Protein AF-A0A920JGQ2-F1 (afdb_monomer)

Secondary structure (DSSP, 8-state):
--HHHHHHHHHHHHTT-TT---------EETTEE-TTGGGHHHHHHHHHHHTT------

Sequence (59 aa):
MSQETIGTINIAAREKLDNLVFVVNCNLQRLDGPVRGNGKIIQELEAVFRGSG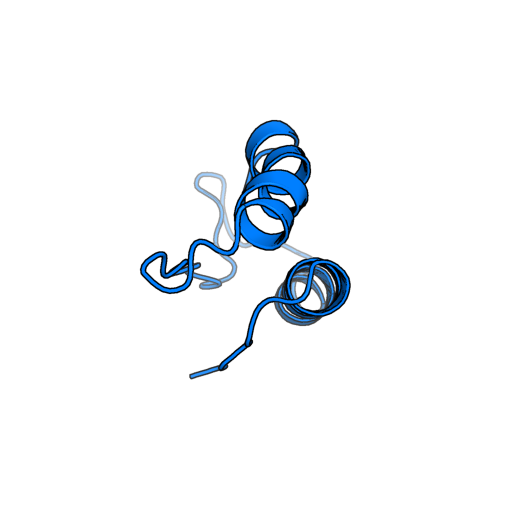FGVSLK

Radius of gyration: 12.66 Å; Cα contacts (8 Å, |Δi|>4): 23; chains: 1; bounding box: 29×22×34 Å

pLDDT: mean 81.98, std 9.34, range [59.31, 91.88]

Solvent-accessible surface area (backbone atoms only — not comparable to full-atom values): 4013 Å² total; per-residue (Å²): 134,56,74,67,61,62,65,46,47,48,52,47,45,72,70,62,49,86,89,66,82,89,86,81,88,80,84,56,66,47,98,92,43,80,52,85,80,57,91,47,55,66,58,54,49,47,52,52,42,47,73,42,69,45,91,84,84,90,132

Structure (mmCIF, N/CA/C/O backbone):
data_AF-A0A920JGQ2-F1
#
_entry.id   AF-A0A920JGQ2-F1
#
loop_
_atom_site.group_PDB
_atom_site.id
_atom_site.type_symbol
_atom_site.label_atom_id
_atom_site.label_alt_id
_atom_site.label_comp_id
_atom_site.label_asym_id
_atom_site.label_entity_id
_atom_site.label_seq_id
_atom_site.pdbx_PDB_ins_code
_atom_site.Cartn_x
_atom_site.Cartn_y
_atom_site.Cartn_z
_atom_site.occupancy
_atom_site.B_iso_or_equiv
_atom_site.auth_seq_id
_atom_site.auth_comp_id
_atom_site.auth_asym_id
_atom_site.auth_atom_id
_atom_site.pdbx_PDB_model_num
ATOM 1 N N . MET A 1 1 ? 4.190 6.761 -5.242 1.00 68.31 1 MET A N 1
ATOM 2 C CA . MET A 1 1 ? 3.501 7.241 -4.026 1.00 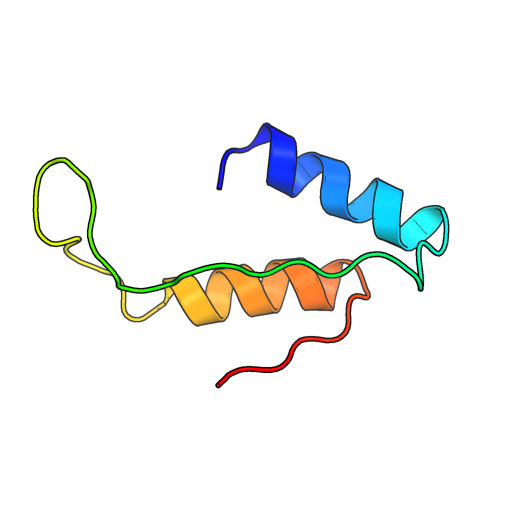68.31 1 MET A CA 1
ATOM 3 C C . MET A 1 1 ? 4.435 8.225 -3.338 1.00 68.31 1 MET A C 1
ATOM 5 O O . MET A 1 1 ? 5.626 7.934 -3.312 1.00 68.31 1 MET A O 1
ATOM 9 N N . SER A 1 2 ? 3.967 9.401 -2.907 1.00 78.25 2 SER A N 1
ATOM 10 C CA . SER A 1 2 ? 4.854 10.387 -2.270 1.00 78.25 2 SER A CA 1
ATOM 11 C C . SER A 1 2 ? 5.183 9.983 -0.830 1.00 78.25 2 SER A C 1
ATOM 13 O O . SER A 1 2 ? 4.462 9.189 -0.218 1.00 78.25 2 SER A O 1
ATOM 15 N N . GLN A 1 3 ? 6.267 10.548 -0.290 1.00 73.19 3 GLN A N 1
ATOM 16 C CA . GLN A 1 3 ? 6.665 10.390 1.115 1.00 73.19 3 GLN A CA 1
ATOM 17 C C . GLN A 1 3 ? 5.509 10.749 2.064 1.00 73.19 3 GLN A C 1
ATOM 19 O O . GLN A 1 3 ? 5.293 10.082 3.071 1.00 73.19 3 GLN A O 1
ATOM 24 N N . GLU A 1 4 ? 4.739 11.779 1.705 1.00 82.06 4 GLU A N 1
ATOM 25 C CA . GLU A 1 4 ? 3.592 12.266 2.470 1.00 82.06 4 GLU A CA 1
ATOM 26 C C . GLU A 1 4 ? 2.495 11.203 2.561 1.00 82.06 4 GLU A C 1
ATOM 28 O O . GLU A 1 4 ? 2.025 10.895 3.652 1.00 82.06 4 GLU A O 1
ATOM 33 N N . THR A 1 5 ? 2.143 10.566 1.437 1.00 80.62 5 THR A N 1
ATOM 34 C CA . THR A 1 5 ? 1.130 9.502 1.426 1.00 80.62 5 THR A CA 1
ATOM 35 C C . THR A 1 5 ? 1.556 8.315 2.287 1.00 80.62 5 THR A C 1
ATOM 37 O O . THR A 1 5 ? 0.754 7.813 3.068 1.00 80.62 5 THR A O 1
ATOM 40 N N . ILE A 1 6 ? 2.820 7.889 2.184 1.00 80.56 6 I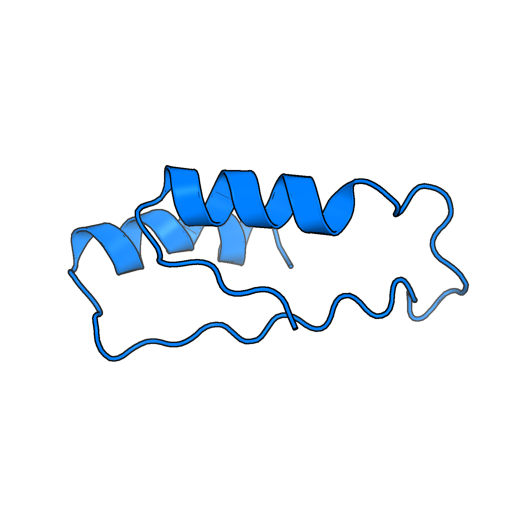LE A N 1
ATOM 41 C CA . ILE A 1 6 ? 3.353 6.771 2.979 1.00 80.56 6 ILE A CA 1
ATOM 42 C C . ILE A 1 6 ? 3.341 7.111 4.477 1.00 80.56 6 ILE A C 1
ATOM 44 O O . ILE A 1 6 ? 2.964 6.274 5.295 1.00 80.56 6 ILE A O 1
ATOM 48 N N . GLY A 1 7 ? 3.690 8.348 4.845 1.00 79.00 7 GLY A N 1
ATOM 49 C CA . GLY A 1 7 ? 3.691 8.805 6.237 1.00 79.00 7 GLY A CA 1
ATOM 50 C C . GLY A 1 7 ? 2.306 8.785 6.894 1.00 79.00 7 GLY A C 1
ATOM 51 O O . GLY A 1 7 ? 2.193 8.519 8.092 1.00 79.00 7 GLY A O 1
ATOM 52 N N . THR A 1 8 ? 1.245 9.007 6.118 1.00 84.62 8 THR A N 1
ATOM 53 C CA . THR A 1 8 ? -0.136 9.063 6.621 1.00 84.62 8 THR A CA 1
ATOM 54 C C . THR A 1 8 ? -0.816 7.690 6.712 1.00 84.62 8 THR A C 1
ATOM 56 O O . THR A 1 8 ? -1.805 7.564 7.432 1.00 84.62 8 THR A O 1
ATOM 59 N N . ILE A 1 9 ? -0.282 6.632 6.084 1.00 86.88 9 ILE A N 1
ATOM 60 C CA . ILE A 1 9 ? -0.855 5.267 6.158 1.00 86.88 9 ILE A CA 1
ATOM 61 C C . ILE A 1 9 ? -1.026 4.809 7.616 1.00 86.88 9 ILE A C 1
ATOM 63 O O . ILE A 1 9 ? -2.066 4.264 7.982 1.00 86.88 9 ILE A O 1
ATOM 67 N N . ASN A 1 10 ? -0.055 5.103 8.484 1.00 83.06 10 ASN A N 1
ATOM 68 C CA . 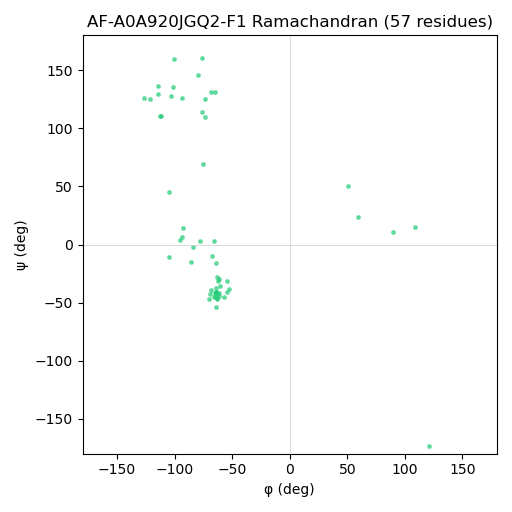ASN A 1 10 ? -0.136 4.748 9.904 1.00 83.06 10 ASN A CA 1
ATOM 69 C C . ASN A 1 10 ? -1.299 5.434 10.639 1.00 83.06 10 ASN A C 1
ATOM 71 O O . ASN A 1 10 ? -1.801 4.888 11.618 1.00 83.06 10 ASN A O 1
ATOM 75 N N . ILE A 1 11 ? -1.733 6.615 10.190 1.00 87.31 11 ILE A N 1
ATOM 76 C CA . ILE A 1 11 ? -2.891 7.313 10.764 1.00 87.31 11 ILE A CA 1
ATOM 77 C C . ILE A 1 11 ? -4.165 6.552 10.403 1.00 87.31 11 ILE A C 1
ATOM 79 O O . ILE A 1 11 ? -4.954 6.239 11.285 1.00 87.31 11 ILE A O 1
ATOM 83 N N . ALA A 1 12 ? -4.322 6.172 9.135 1.00 85.56 12 ALA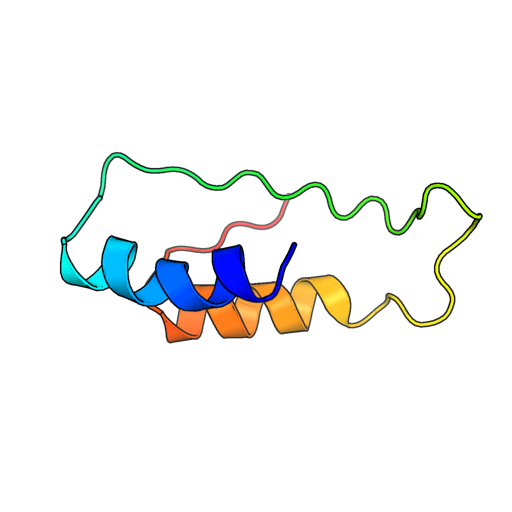 A N 1
ATOM 84 C CA . ALA A 1 12 ? -5.493 5.428 8.683 1.00 85.56 12 ALA A CA 1
ATOM 85 C C . ALA A 1 12 ? -5.643 4.065 9.390 1.00 85.56 12 ALA A C 1
ATOM 87 O O . ALA A 1 12 ? -6.757 3.666 9.726 1.00 85.56 12 ALA A O 1
ATOM 88 N N . ALA A 1 13 ? -4.529 3.390 9.689 1.00 84.00 13 ALA A N 1
ATOM 89 C CA . ALA A 1 13 ? -4.539 2.168 10.492 1.00 84.00 13 ALA A CA 1
ATOM 90 C C . ALA A 1 13 ? -4.896 2.407 11.968 1.00 84.00 13 ALA A C 1
ATOM 92 O O . ALA A 1 13 ? -5.665 1.644 12.552 1.00 84.00 13 ALA A O 1
ATOM 93 N N . ARG A 1 14 ? -4.352 3.464 12.588 1.00 85.19 14 ARG A N 1
ATOM 94 C CA . ARG A 1 14 ? -4.636 3.815 13.993 1.00 85.19 14 ARG A CA 1
ATOM 95 C C . ARG A 1 14 ? -6.095 4.195 14.212 1.00 85.19 14 ARG A C 1
ATOM 97 O O . ARG A 1 14 ? -6.688 3.758 15.193 1.00 85.19 14 ARG A O 1
ATOM 104 N N . GLU A 1 15 ? -6.665 4.941 13.274 1.00 91.00 15 GLU A N 1
ATOM 105 C CA . GLU A 1 15 ? -8.066 5.366 13.300 1.00 91.00 15 GLU A CA 1
ATOM 106 C C . GLU A 1 15 ? -9.039 4.255 12.866 1.00 91.00 15 GLU A C 1
ATOM 108 O O . GLU A 1 15 ? -10.243 4.491 12.813 1.00 91.00 15 GLU A O 1
ATOM 113 N N . LYS A 1 16 ? -8.538 3.041 12.575 1.00 84.31 16 LYS A N 1
ATOM 114 C CA . LYS A 1 16 ? -9.336 1.876 12.153 1.00 84.31 16 LYS A CA 1
ATOM 115 C C . LYS A 1 16 ? -10.287 2.207 11.004 1.00 84.31 16 LYS A C 1
ATOM 117 O O . LYS A 1 16 ? -11.489 1.949 11.063 1.00 84.31 16 LYS A O 1
ATOM 122 N N . LEU A 1 17 ? -9.745 2.820 9.953 1.00 88.50 17 LEU A N 1
ATOM 123 C CA . LEU A 1 17 ? -10.505 3.141 8.746 1.00 88.50 17 LEU A CA 1
ATOM 124 C C . LEU A 1 17 ? -10.744 1.879 7.906 1.00 88.50 17 LEU A C 1
ATOM 126 O O . LEU A 1 17 ? -10.204 1.726 6.812 1.00 88.50 17 LEU A O 1
ATOM 130 N N . ASP A 1 18 ? -11.583 0.978 8.413 1.00 85.25 18 ASP A N 1
ATOM 131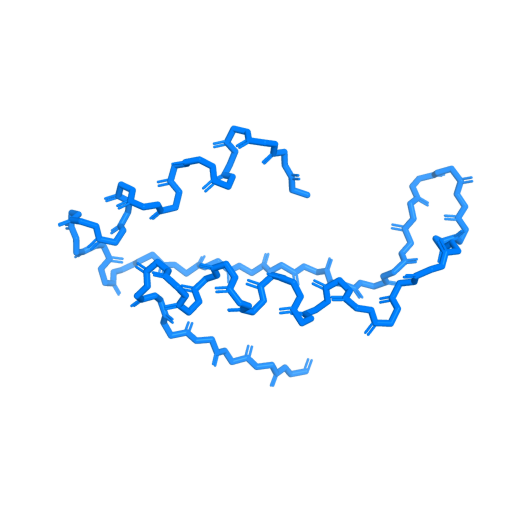 C CA . ASP A 1 18 ? -11.920 -0.305 7.779 1.00 85.25 18 ASP A CA 1
ATOM 132 C C . ASP A 1 18 ? -12.730 -0.125 6.476 1.00 85.25 18 ASP A C 1
ATOM 134 O O . ASP A 1 18 ? -12.936 -1.064 5.709 1.00 85.25 18 ASP A O 1
ATOM 138 N N . ASN A 1 19 ? -13.187 1.101 6.208 1.00 90.56 19 ASN A N 1
ATOM 139 C CA . ASN A 1 19 ? -13.899 1.518 5.002 1.00 90.56 19 ASN A CA 1
ATOM 140 C C . ASN A 1 19 ? -12.986 2.131 3.921 1.00 90.56 19 ASN A C 1
ATOM 142 O O . ASN A 1 19 ? -13.492 2.608 2.903 1.00 90.56 19 ASN A O 1
ATOM 146 N N . LEU A 1 20 ? -11.666 2.153 4.126 1.00 89.00 20 LEU A N 1
ATOM 147 C CA . LEU A 1 20 ? -10.699 2.729 3.193 1.00 89.00 20 LEU A CA 1
ATOM 148 C C . LEU A 1 20 ? -9.967 1.639 2.398 1.00 89.00 20 LEU A C 1
ATOM 150 O O . LEU A 1 20 ? -9.363 0.734 2.967 1.00 89.00 20 LEU A O 1
ATOM 154 N N . VAL A 1 21 ? -9.957 1.769 1.068 1.00 89.44 21 VAL A N 1
ATOM 155 C CA . VAL A 1 21 ? -9.241 0.855 0.163 1.00 89.44 21 VAL A CA 1
ATOM 156 C C . VAL A 1 21 ? -8.221 1.631 -0.664 1.00 89.44 21 VAL A C 1
ATOM 158 O O . VAL A 1 21 ? -8.571 2.574 -1.373 1.00 89.44 21 VAL A O 1
ATOM 161 N N . PHE A 1 22 ? -6.960 1.200 -0.617 1.00 89.88 22 PHE A N 1
ATOM 162 C CA . PHE A 1 22 ? -5.902 1.713 -1.486 1.00 89.88 22 PHE A CA 1
ATOM 163 C C . PHE A 1 22 ? -5.762 0.836 -2.730 1.00 89.88 22 PHE A C 1
ATOM 165 O O . PHE A 1 22 ? -5.544 -0.369 -2.629 1.00 89.88 22 PHE A O 1
ATOM 172 N N . VAL A 1 23 ? -5.828 1.454 -3.911 1.00 91.12 23 VAL A N 1
ATOM 173 C CA . VAL A 1 23 ? -5.538 0.797 -5.192 1.00 91.12 23 VAL A CA 1
ATOM 174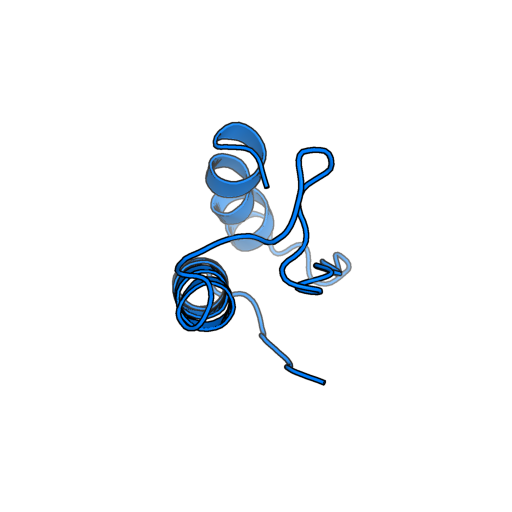 C C . VAL A 1 23 ? -4.269 1.412 -5.768 1.00 91.12 23 VAL A C 1
ATOM 176 O O . VAL A 1 23 ? -4.260 2.576 -6.166 1.00 91.12 23 VAL A O 1
ATOM 179 N N . VAL A 1 24 ? -3.182 0.638 -5.798 1.00 87.19 24 VAL A N 1
ATOM 180 C CA . VAL A 1 24 ? -1.873 1.103 -6.277 1.00 87.19 24 VAL A CA 1
ATOM 181 C C . VAL A 1 24 ? -1.515 0.387 -7.573 1.00 87.19 24 VAL A C 1
ATOM 183 O O . VAL A 1 24 ? -1.222 -0.806 -7.578 1.00 87.19 24 VAL A O 1
ATOM 186 N N . ASN A 1 25 ? -1.516 1.124 -8.684 1.00 86.75 25 ASN A N 1
ATOM 187 C CA . ASN A 1 25 ? -1.079 0.588 -9.968 1.00 86.75 25 ASN A CA 1
ATOM 188 C C . ASN A 1 25 ? 0.454 0.496 -10.007 1.00 86.75 25 ASN A C 1
ATOM 190 O O . ASN A 1 25 ? 1.147 1.514 -9.998 1.00 86.75 25 ASN A O 1
ATOM 194 N N . CYS A 1 26 ? 0.966 -0.732 -10.071 1.00 84.62 26 CYS A N 1
ATOM 195 C CA . CYS A 1 26 ? 2.392 -1.032 -10.160 1.00 84.62 26 CYS A CA 1
ATOM 196 C C . CYS A 1 26 ? 2.795 -1.467 -11.579 1.00 84.62 26 CYS A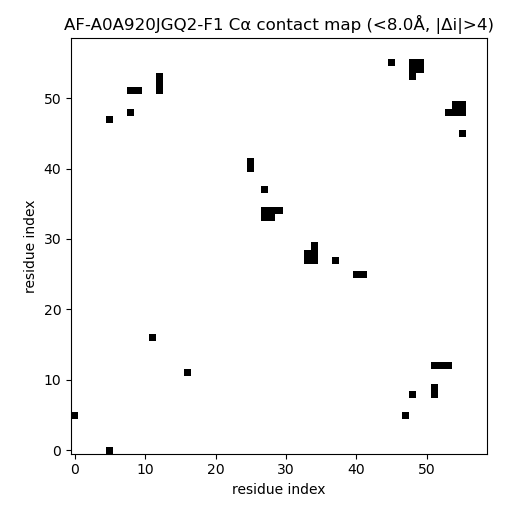 C 1
ATOM 198 O O . CYS A 1 26 ? 3.540 -2.427 -11.735 1.00 84.62 26 CYS A O 1
ATOM 200 N N . ASN A 1 27 ? 2.339 -0.768 -12.625 1.00 82.31 27 ASN A N 1
ATOM 201 C CA . ASN A 1 27 ? 2.684 -1.052 -14.033 1.00 82.31 27 ASN A CA 1
ATOM 202 C C . ASN A 1 27 ? 4.166 -0.821 -14.400 1.00 82.31 27 ASN A C 1
ATOM 204 O O . ASN A 1 27 ? 4.553 -0.977 -15.555 1.00 82.31 27 ASN A O 1
ATOM 208 N N . LEU A 1 28 ? 4.997 -0.452 -13.425 1.00 74.56 28 LEU A N 1
ATOM 209 C CA . LEU A 1 28 ? 6.443 -0.281 -13.536 1.00 74.56 28 LEU A CA 1
ATOM 210 C C . LEU A 1 28 ? 6.899 0.757 -14.576 1.00 74.56 28 LEU A C 1
ATOM 212 O O . LEU A 1 28 ? 8.043 0.717 -15.038 1.00 74.56 28 LEU A O 1
ATOM 216 N N . GLN A 1 29 ? 6.034 1.713 -14.907 1.00 70.31 29 GLN A N 1
ATOM 217 C CA . GLN A 1 29 ? 6.318 2.786 -15.854 1.00 70.31 29 GLN A CA 1
ATOM 218 C C . GLN A 1 29 ? 6.323 4.142 -15.147 1.00 70.31 29 GLN A C 1
ATOM 220 O O . GLN A 1 29 ? 5.463 4.436 -14.318 1.00 70.31 29 GLN A O 1
ATOM 225 N N . ARG A 1 30 ? 7.312 4.977 -15.470 1.00 69.19 30 ARG A N 1
ATOM 226 C CA . ARG A 1 30 ? 7.311 6.404 -15.139 1.00 69.19 30 ARG A CA 1
ATOM 227 C C . ARG A 1 30 ? 6.908 7.191 -16.380 1.00 69.19 30 ARG A C 1
ATOM 229 O O . ARG A 1 30 ? 7.055 6.706 -17.499 1.00 69.19 30 ARG A O 1
ATOM 236 N N . LEU A 1 31 ? 6.445 8.422 -16.167 1.00 69.88 31 LEU A N 1
ATOM 237 C CA . LEU A 1 31 ? 6.188 9.384 -17.246 1.00 69.88 31 LEU A CA 1
ATOM 238 C C . LEU A 1 31 ? 7.430 9.602 -18.130 1.00 69.88 31 LEU A C 1
ATOM 240 O O . LEU A 1 31 ? 7.292 9.761 -19.336 1.00 69.88 31 LEU A O 1
ATOM 244 N N . ASP A 1 32 ? 8.629 9.494 -17.548 1.00 76.69 32 ASP A N 1
ATOM 245 C CA . ASP A 1 32 ? 9.913 9.695 -18.236 1.00 76.69 32 ASP A CA 1
ATOM 246 C C . ASP A 1 32 ? 10.536 8.400 -18.808 1.00 76.69 32 ASP A C 1
ATOM 248 O O . ASP A 1 32 ? 11.719 8.373 -19.149 1.00 76.69 32 ASP A O 1
ATOM 252 N N . GLY A 1 33 ? 9.773 7.302 -18.898 1.00 68.44 33 GLY A N 1
ATOM 253 C CA . GLY A 1 33 ? 10.217 6.039 -19.499 1.00 68.44 33 GLY A CA 1
ATOM 254 C C . GLY A 1 33 ? 10.184 4.819 -18.564 1.00 68.44 33 GLY A C 1
ATOM 255 O O . GLY A 1 33 ? 9.659 4.877 -17.445 1.00 68.44 33 GLY A O 1
ATOM 256 N N . PRO A 1 34 ? 10.709 3.663 -19.021 1.00 63.34 34 PRO A N 1
ATOM 257 C CA . PRO A 1 34 ? 10.666 2.419 -18.261 1.00 63.34 34 PRO A CA 1
ATOM 258 C C . PRO A 1 34 ? 11.483 2.540 -16.974 1.00 63.34 34 PRO A C 1
ATOM 260 O O . PRO A 1 34 ? 12.646 2.951 -16.983 1.00 63.34 34 PRO A O 1
ATOM 263 N N . VAL A 1 35 ? 10.888 2.146 -15.851 1.00 64.31 35 VAL A N 1
ATOM 264 C CA . VAL A 1 35 ? 11.580 2.177 -14.562 1.00 64.31 35 VAL A CA 1
ATOM 265 C C . VAL A 1 35 ? 12.595 1.038 -14.514 1.00 64.31 35 VAL A C 1
ATOM 267 O O . VAL A 1 35 ? 12.231 -0.135 -14.421 1.00 64.31 35 VAL A O 1
ATOM 270 N N . ARG A 1 36 ? 13.890 1.365 -14.554 1.00 61.56 36 ARG A N 1
ATOM 271 C CA . ARG A 1 36 ? 14.961 0.399 -14.271 1.00 61.56 36 ARG A CA 1
ATOM 272 C C . ARG A 1 36 ? 14.998 0.116 -12.761 1.00 61.56 36 ARG A C 1
ATOM 274 O O . ARG A 1 36 ? 15.130 1.052 -11.982 1.00 61.56 36 ARG A O 1
ATOM 281 N N . GLY A 1 37 ? 14.901 -1.159 -12.358 1.00 60.12 37 GLY A N 1
ATOM 282 C CA . GLY A 1 37 ? 15.075 -1.602 -10.957 1.00 60.12 37 GLY A CA 1
ATOM 283 C C . GLY A 1 37 ? 13.817 -2.075 -10.208 1.00 60.12 37 GLY A C 1
ATOM 284 O O . GLY A 1 37 ? 13.843 -2.201 -8.990 1.00 60.12 37 GLY A O 1
ATOM 285 N N . ASN A 1 38 ? 12.714 -2.358 -10.906 1.00 59.31 38 ASN A N 1
ATOM 286 C CA . ASN A 1 38 ? 11.377 -2.356 -10.303 1.00 59.31 38 ASN A CA 1
ATOM 287 C C . ASN A 1 38 ? 10.837 -3.705 -9.775 1.00 59.31 38 ASN A C 1
ATOM 289 O O . ASN A 1 38 ? 9.692 -3.778 -9.338 1.00 59.31 38 ASN A O 1
ATOM 293 N N . GLY A 1 39 ? 11.644 -4.774 -9.764 1.00 61.56 39 GLY A N 1
ATOM 294 C CA . GLY A 1 39 ? 11.215 -6.085 -9.245 1.00 61.56 39 GLY A CA 1
ATOM 295 C C . GLY A 1 39 ? 10.879 -6.094 -7.745 1.00 61.56 39 GLY A C 1
ATOM 296 O O . GLY A 1 39 ? 10.229 -7.019 -7.271 1.00 61.56 39 GLY A O 1
ATOM 297 N N . LYS A 1 40 ? 11.295 -5.058 -7.005 1.00 76.25 40 LYS A N 1
ATOM 298 C CA . LYS A 1 40 ? 11.101 -4.939 -5.553 1.00 76.25 40 LYS A CA 1
ATOM 299 C C . LYS A 1 40 ? 10.013 -3.954 -5.129 1.00 76.25 40 LYS A C 1
ATOM 301 O O . LYS A 1 40 ? 9.624 -3.989 -3.971 1.00 76.25 40 LYS A O 1
ATOM 306 N N . ILE A 1 41 ? 9.467 -3.122 -6.023 1.00 81.00 41 ILE A N 1
ATOM 307 C CA . ILE A 1 41 ? 8.538 -2.053 -5.602 1.00 81.00 41 ILE A CA 1
ATOM 308 C C . ILE A 1 41 ? 7.249 -2.609 -4.990 1.00 81.00 41 ILE A C 1
ATOM 310 O O . ILE A 1 41 ? 6.745 -2.076 -4.007 1.00 81.00 41 ILE A O 1
ATOM 314 N N . ILE A 1 42 ? 6.746 -3.721 -5.536 1.00 85.44 42 ILE A N 1
ATOM 315 C CA . ILE A 1 42 ? 5.560 -4.400 -5.006 1.00 85.44 42 ILE A CA 1
ATOM 316 C C . ILE A 1 42 ? 5.857 -4.938 -3.602 1.00 85.44 42 ILE A C 1
ATOM 318 O O . ILE A 1 42 ? 5.037 -4.776 -2.707 1.00 85.44 42 ILE A O 1
ATOM 322 N N . GLN A 1 43 ? 7.049 -5.503 -3.393 1.00 87.44 43 GLN A N 1
ATOM 323 C CA . GLN A 1 43 ? 7.481 -6.051 -2.103 1.00 87.44 43 GLN A CA 1
ATOM 324 C C . GLN A 1 43 ? 7.699 -4.949 -1.058 1.00 87.44 43 GLN A C 1
ATOM 326 O O . GLN A 1 43 ? 7.329 -5.116 0.100 1.00 87.44 43 GLN A O 1
ATOM 331 N N . GLU A 1 44 ? 8.266 -3.811 -1.457 1.00 87.69 44 GLU A N 1
ATOM 332 C CA . GLU A 1 44 ? 8.451 -2.649 -0.584 1.00 87.69 44 GLU A CA 1
ATOM 333 C C . GLU A 1 44 ? 7.107 -2.049 -0.164 1.00 87.69 44 GLU A C 1
ATOM 335 O O . GLU A 1 44 ? 6.888 -1.795 1.020 1.00 87.69 44 GLU A O 1
ATOM 340 N N . LEU A 1 45 ? 6.179 -1.880 -1.111 1.00 88.19 45 LEU A N 1
ATOM 341 C CA . LEU A 1 45 ? 4.827 -1.414 -0.810 1.00 88.19 45 LEU A CA 1
ATOM 342 C C . LEU A 1 45 ? 4.092 -2.410 0.088 1.00 88.19 45 LEU A C 1
ATOM 344 O O . LEU A 1 45 ? 3.519 -2.008 1.096 1.00 88.19 45 LEU A O 1
ATOM 348 N N . GLU A 1 46 ? 4.147 -3.704 -0.218 1.00 90.19 46 GLU A N 1
ATOM 349 C CA . GLU A 1 46 ? 3.554 -4.738 0.628 1.00 90.19 46 GLU A CA 1
ATOM 350 C C . GLU A 1 46 ? 4.110 -4.689 2.057 1.00 90.19 46 GLU A C 1
ATOM 352 O O . GLU A 1 46 ? 3.327 -4.712 3.007 1.00 90.19 46 GLU A O 1
ATOM 357 N N . ALA A 1 47 ? 5.429 -4.561 2.227 1.00 90.69 47 ALA A N 1
ATOM 358 C CA . ALA A 1 47 ? 6.060 -4.468 3.542 1.00 90.69 47 ALA A CA 1
ATOM 359 C C . ALA A 1 47 ? 5.590 -3.233 4.325 1.00 90.69 47 ALA A C 1
ATOM 361 O O . ALA A 1 47 ? 5.300 -3.341 5.516 1.00 90.69 47 ALA A O 1
ATOM 362 N N . VAL A 1 48 ? 5.458 -2.082 3.660 1.00 90.62 48 VAL A N 1
ATOM 363 C CA . VAL A 1 48 ? 4.937 -0.847 4.266 1.00 90.62 48 VAL A CA 1
ATOM 364 C C . VAL A 1 48 ? 3.481 -1.023 4.699 1.00 90.62 48 VAL A C 1
ATOM 366 O O . VAL A 1 48 ? 3.163 -0.806 5.865 1.00 90.62 48 VAL A O 1
ATOM 369 N N . PHE A 1 49 ? 2.595 -1.461 3.801 1.00 91.62 49 PHE A N 1
ATOM 370 C CA . PHE A 1 49 ? 1.166 -1.595 4.102 1.00 91.62 49 PHE A CA 1
ATOM 371 C C . PHE A 1 49 ? 0.893 -2.661 5.169 1.00 91.62 49 PHE A C 1
ATOM 373 O O . PHE A 1 49 ? 0.148 -2.400 6.115 1.00 91.62 49 PHE A O 1
ATOM 380 N N . ARG A 1 50 ? 1.540 -3.832 5.077 1.00 91.50 50 ARG A N 1
ATOM 381 C CA . ARG A 1 50 ? 1.446 -4.865 6.120 1.00 91.50 50 ARG A CA 1
ATOM 382 C C . ARG A 1 50 ? 2.021 -4.380 7.446 1.00 91.50 50 ARG A C 1
ATOM 384 O O . ARG A 1 50 ? 1.412 -4.623 8.482 1.00 91.50 50 ARG A O 1
ATOM 391 N N . GLY A 1 51 ? 3.160 -3.684 7.421 1.00 89.25 51 GLY A N 1
ATOM 392 C CA . GLY A 1 51 ? 3.792 -3.110 8.612 1.00 89.25 51 GLY A CA 1
ATOM 393 C C . GLY A 1 51 ? 2.913 -2.074 9.316 1.00 89.25 51 GLY A C 1
ATOM 394 O O . GLY A 1 51 ? 2.953 -1.959 10.538 1.00 89.25 51 GLY A O 1
ATOM 395 N N . SER A 1 52 ? 2.063 -1.380 8.562 1.00 89.25 52 SER A N 1
ATOM 396 C CA . SER A 1 52 ? 1.049 -0.473 9.097 1.00 89.25 52 SER A CA 1
ATOM 397 C C . SER A 1 52 ? -0.256 -1.161 9.511 1.00 89.25 52 SER A C 1
ATOM 399 O O . SER A 1 52 ? -1.136 -0.482 10.017 1.00 89.25 52 SER A O 1
ATOM 401 N N . GLY A 1 53 ? -0.413 -2.475 9.331 1.00 89.38 53 GLY A N 1
ATOM 402 C CA . GLY A 1 53 ? -1.613 -3.218 9.737 1.00 89.38 53 GLY A CA 1
ATOM 403 C C . GLY A 1 53 ? -2.725 -3.302 8.686 1.00 89.38 53 GLY A C 1
ATOM 404 O O . GLY A 1 53 ? -3.817 -3.765 9.003 1.00 89.38 53 GLY A O 1
ATOM 405 N N . PHE A 1 54 ? -2.468 -2.901 7.437 1.00 90.62 54 PHE A N 1
ATOM 406 C CA . PHE A 1 54 ? -3.423 -3.078 6.342 1.00 90.62 54 PHE A CA 1
ATOM 407 C C . PHE A 1 54 ? -3.396 -4.503 5.784 1.00 90.62 54 PHE A C 1
ATOM 409 O O . PHE A 1 54 ? -2.341 -5.133 5.655 1.00 90.62 54 PHE A O 1
ATOM 416 N N . GLY A 1 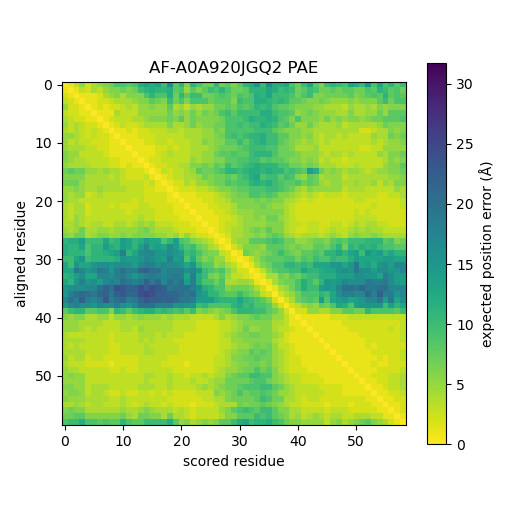55 ? -4.566 -4.986 5.361 1.00 91.56 55 GLY A N 1
ATOM 417 C CA . GLY A 1 55 ? -4.659 -6.157 4.496 1.00 91.56 55 GLY A CA 1
ATOM 418 C C . GLY A 1 55 ? -4.108 -5.838 3.104 1.00 91.56 55 GLY A C 1
ATOM 419 O O . GLY A 1 55 ? -4.487 -4.839 2.498 1.00 91.56 55 GLY A O 1
ATOM 420 N N . VAL A 1 56 ? -3.227 -6.695 2.584 1.00 91.88 56 VAL A N 1
ATOM 421 C CA . VAL A 1 56 ? -2.662 -6.562 1.233 1.00 91.88 56 VAL A CA 1
ATOM 422 C C . VAL A 1 56 ? -3.137 -7.726 0.375 1.00 91.88 56 VAL A C 1
ATOM 424 O O . VAL A 1 56 ? -3.021 -8.885 0.770 1.00 91.88 56 VAL A O 1
ATOM 427 N N . SER A 1 57 ? -3.668 -7.410 -0.804 1.00 90.19 57 SER A N 1
ATOM 428 C CA . SER A 1 57 ? -4.034 -8.378 -1.839 1.00 90.19 57 SER A CA 1
ATOM 429 C C . SER A 1 57 ? -3.369 -7.974 -3.148 1.00 90.19 57 SER A C 1
ATOM 431 O O . SER A 1 57 ? -3.512 -6.834 -3.586 1.00 90.19 57 SER A O 1
ATOM 433 N N . LEU A 1 58 ? -2.630 -8.902 -3.752 1.00 84.69 58 LEU A N 1
ATOM 434 C CA . LEU A 1 58 ? -1.971 -8.717 -5.044 1.00 84.69 58 LEU A CA 1
ATOM 435 C C . LEU A 1 58 ? -2.807 -9.414 -6.120 1.00 84.69 58 LEU A C 1
ATOM 437 O O . LEU A 1 58 ? -3.277 -10.532 -5.901 1.00 84.69 58 LEU A O 1
ATOM 441 N N . LYS A 1 59 ? -3.007 -8.748 -7.256 1.00 81.38 59 LYS A N 1
ATOM 442 C CA . LYS A 1 59 ? -3.745 -9.272 -8.407 1.00 81.38 59 LYS A CA 1
ATOM 443 C C . LYS A 1 59 ? -2.979 -9.001 -9.691 1.00 81.38 59 LYS A C 1
ATOM 445 O O . LYS A 1 59 ? -2.323 -7.938 -9.751 1.00 81.38 59 LYS A O 1
#

Mean predicted aligned error: 6.04 Å

Foldseek 3Di:
DDPVVLVCLLVCLVVVVVVDDDDDDLPQADPVGHNPPRPCVLVVVVCSNVVSPHDDDDD